Protein 2JYP (pdb70)

Radius of gyration: 8.89 Å; Cα contacts (8 Å, |Δi|>4): 34; chains: 1; bounding box: 17×18×21 Å

Structure (mmCIF, N/CA/C/O backbone):
data_2JYP
#
_entry.id   2JYP
#
loop_
_atom_site.group_PDB
_atom_site.id
_atom_site.type_symbol
_atom_site.label_atom_id
_atom_site.label_alt_id
_atom_site.label_comp_id
_atom_site.label_asym_id
_atom_site.label_entity_id
_atom_site.label_seq_id
_atom_site.pdbx_PDB_ins_code
_atom_site.Cartn_x
_atom_site.Cartn_y
_atom_site.Cartn_z
_atom_site.occupancy
_atom_site.B_iso_or_equiv
_atom_site.auth_seq_id
_atom_site.auth_comp_id
_atom_site.auth_asym_id
_atom_site.auth_atom_id
_atom_site.pdbx_PDB_model_num
ATOM 1 N N . THR A 1 1 ? 26.273 30.442 -14.983 1.00 0.00 1 THR A N 1
ATOM 2 C CA . THR A 1 1 ? 26.673 31.122 -16.251 1.00 0.00 1 THR A CA 1
ATOM 3 C C . THR A 1 1 ? 27.266 30.077 -17.162 1.00 0.00 1 THR A C 1
ATOM 4 O O . THR A 1 1 ? 28.394 30.177 -17.630 1.00 0.00 1 THR A O 1
ATOM 17 N N . ARG A 1 2 ? 26.441 29.104 -17.453 1.00 0.00 2 ARG A N 1
ATOM 18 C CA . ARG A 1 2 ? 26.803 28.018 -18.343 1.00 0.00 2 ARG A CA 1
ATOM 19 C C . ARG A 1 2 ? 25.515 27.326 -18.709 1.00 0.00 2 ARG A C 1
ATOM 20 O O . ARG A 1 2 ? 25.458 26.439 -19.565 1.00 0.00 2 ARG A O 1
ATOM 41 N N . HIS A 1 3 ? 24.485 27.775 -18.018 1.00 0.00 3 HIS A N 1
ATOM 42 C CA . HIS A 1 3 ? 23.143 27.272 -18.185 1.00 0.00 3 HIS A CA 1
ATOM 43 C C . HIS A 1 3 ? 22.297 28.279 -18.926 1.00 0.00 3 HIS A C 1
ATOM 44 O O . HIS A 1 3 ? 21.447 27.906 -19.731 1.00 0.00 3 HIS A O 1
ATOM 59 N N . SER A 1 4 ? 22.519 29.566 -18.647 1.00 0.00 4 SER A N 1
ATOM 60 C CA . SER A 1 4 ? 21.733 30.586 -19.309 1.00 0.00 4 SER A CA 1
ATOM 61 C C . SER A 1 4 ? 21.775 31.873 -18.612 1.00 0.00 4 SER A C 1
ATOM 62 O O . SER A 1 4 ? 20.870 32.665 -18.749 1.00 0.00 4 SER A O 1
ATOM 70 N N . PHE A 1 5 ? 22.821 32.111 -17.915 1.00 0.00 5 PHE A N 1
ATOM 71 C CA . PHE A 1 5 ? 22.958 33.368 -17.289 1.00 0.00 5 PHE A CA 1
ATOM 72 C C . PHE A 1 5 ? 24.217 33.928 -17.811 1.00 0.00 5 PHE A C 1
ATOM 73 O O . PHE A 1 5 ? 24.349 35.123 -18.032 1.00 0.00 5 PHE A O 1
ATOM 90 N N . ARG A 1 6 ? 25.061 33.018 -18.212 1.00 0.00 6 ARG A N 1
ATOM 91 C CA . ARG A 1 6 ? 26.220 33.418 -18.926 1.00 0.00 6 ARG A CA 1
ATOM 92 C C . ARG A 1 6 ? 25.760 34.096 -20.221 1.00 0.00 6 ARG A C 1
ATOM 93 O O . ARG A 1 6 ? 26.584 34.279 -21.098 1.00 0.00 6 ARG A O 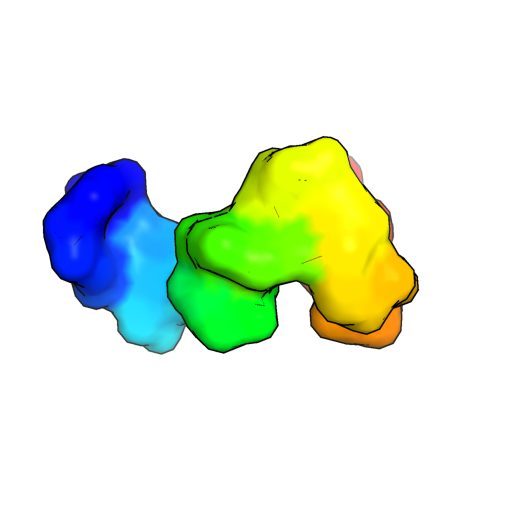1
ATOM 114 N N . ARG A 1 7 ? 24.424 34.405 -20.360 1.00 0.00 7 ARG A N 1
ATOM 115 C CA . ARG A 1 7 ? 23.882 35.048 -21.594 1.00 0.00 7 ARG A CA 1
ATOM 116 C C . ARG A 1 7 ? 22.840 36.134 -21.316 1.00 0.00 7 ARG A C 1
ATOM 117 O O . ARG A 1 7 ? 23.068 37.288 -21.659 1.00 0.00 7 ARG A O 1
ATOM 138 N N . PRO A 1 8 ? 21.689 35.815 -20.779 1.00 0.00 8 PRO A N 1
ATOM 139 C CA . PRO A 1 8 ? 20.637 36.829 -20.548 1.00 0.00 8 PRO A CA 1
ATOM 140 C C . PRO A 1 8 ? 21.290 38.171 -20.355 1.00 0.00 8 PRO A C 1
ATOM 141 O O . PRO A 1 8 ? 20.841 39.191 -20.879 1.00 0.00 8 PRO A O 1
ATOM 152 N N . PHE A 1 9 ? 22.418 38.132 -19.664 1.00 0.00 9 PHE A N 1
ATOM 153 C CA . PHE A 1 9 ? 23.208 39.337 -19.490 1.00 0.00 9 PHE A CA 1
ATOM 154 C C . PHE A 1 9 ? 24.307 39.333 -20.512 1.00 0.00 9 PHE A C 1
ATOM 155 O O . PHE A 1 9 ? 24.751 40.368 -21.006 1.00 0.00 9 PHE A O 1
ATOM 172 N N . HIS A 1 10 ? 24.804 38.134 -20.723 1.00 0.00 10 HIS A N 1
ATOM 173 C CA . HIS A 1 10 ? 25.931 37.906 -21.580 1.00 0.00 10 HIS A CA 1
ATOM 174 C C . HIS A 1 10 ? 25.615 37.815 -23.066 1.00 0.00 10 HIS A C 1
ATOM 175 O O . HIS A 1 10 ? 26.534 37.847 -23.882 1.00 0.00 10 HIS A O 1
ATOM 190 N N . GLU A 1 11 ? 24.354 37.645 -23.431 1.00 0.00 11 GLU A N 1
ATOM 191 C CA . GLU A 1 11 ? 24.034 37.491 -24.844 1.00 0.00 11 GLU A CA 1
ATOM 192 C C . GLU A 1 11 ? 25.114 36.652 -25.478 1.00 0.00 11 GLU A C 1
ATOM 193 O O . GLU A 1 11 ? 25.371 36.695 -26.683 1.00 0.00 11 GLU A O 1
ATOM 205 N N . CYS A 1 12 ? 25.711 35.873 -24.614 1.00 0.00 12 CYS A N 1
ATOM 206 C CA . CYS A 1 12 ? 26.753 34.960 -24.970 1.00 0.00 12 CYS A CA 1
ATOM 207 C C . CYS A 1 12 ? 26.115 33.646 -25.346 1.00 0.00 12 CYS A C 1
ATOM 208 O O . CYS A 1 12 ? 26.776 32.620 -25.393 1.00 0.00 12 CYS A O 1
ATOM 216 N N . ALA A 1 13 ? 24.820 33.668 -25.650 1.00 0.00 13 ALA A N 1
ATOM 217 C CA . ALA A 1 13 ? 24.196 32.422 -26.076 1.00 0.00 13 ALA A CA 1
ATOM 218 C C . ALA A 1 13 ? 23.986 32.441 -27.546 1.00 0.00 13 ALA A C 1
ATOM 219 O O . ALA A 1 13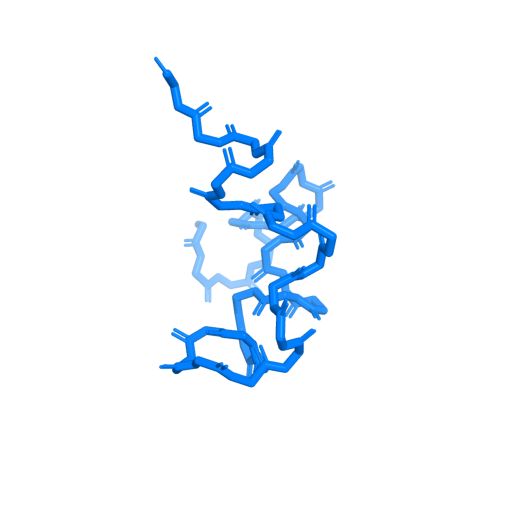 ? 24.702 31.759 -28.277 1.00 0.00 13 ALA A O 1
ATOM 226 N N . LEU A 1 14 ? 23.085 33.276 -28.018 1.00 0.00 14 LEU A N 1
ATOM 227 C CA . LEU A 1 14 ? 22.960 33.375 -29.425 1.00 0.00 14 LEU A CA 1
ATOM 228 C C . LEU A 1 14 ? 24.360 33.697 -29.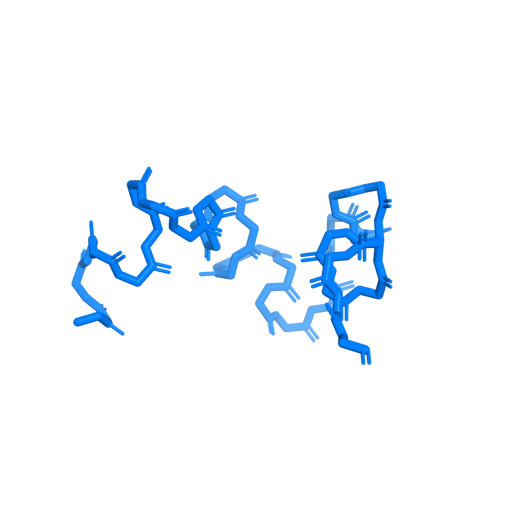917 1.00 0.00 14 LEU A C 1
ATOM 229 O O . LEU A 1 14 ? 24.600 33.809 -31.111 1.00 0.00 14 LEU A O 1
ATOM 245 N N . CYS A 1 15 ? 25.297 33.818 -28.947 1.00 0.00 15 CYS A N 1
ATOM 246 C CA . CYS A 1 15 ? 26.673 34.108 -29.260 1.00 0.00 15 CYS A CA 1
ATOM 247 C C . CYS A 1 15 ? 27.618 33.062 -28.674 1.00 0.00 15 CYS A C 1
ATOM 248 O O . CYS A 1 15 ? 28.280 32.360 -29.435 1.00 0.00 15 CYS A O 1
ATOM 256 N N . TYR A 1 16 ? 27.670 32.887 -27.348 1.00 0.00 16 TYR A N 1
ATOM 257 C CA . TYR A 1 16 ? 28.555 31.832 -26.844 1.00 0.00 16 TYR A CA 1
ATOM 258 C C . TYR A 1 16 ? 27.763 30.540 -26.842 1.00 0.00 16 TYR A C 1
ATOM 259 O O . TYR A 1 16 ? 27.186 30.118 -25.840 1.00 0.00 16 TYR A O 1
ATOM 277 N N . SER A 1 17 ? 27.754 29.947 -28.014 1.00 0.00 17 SER A N 1
ATOM 278 C CA . SER A 1 17 ? 27.061 28.706 -28.289 1.00 0.00 17 SER A CA 1
ATOM 279 C C . SER A 1 17 ? 27.083 28.485 -29.794 1.00 0.00 17 SER A C 1
ATOM 280 O O . SER A 1 17 ? 26.889 27.374 -30.281 1.00 0.00 17 SER A O 1
ATOM 288 N N . ILE A 1 18 ? 27.313 29.574 -30.525 1.00 0.00 18 ILE A N 1
ATOM 289 C CA . ILE A 1 18 ? 27.353 29.532 -31.954 1.00 0.00 18 ILE A CA 1
ATOM 290 C C . ILE A 1 18 ? 28.530 30.356 -32.433 1.00 0.00 18 ILE A C 1
ATOM 291 O O . ILE A 1 18 ? 29.085 30.118 -33.492 1.00 0.00 18 ILE A O 1
ATOM 307 N N . THR A 1 19 ? 28.974 31.227 -31.549 1.00 0.00 19 THR A N 1
ATOM 308 C CA . THR A 1 19 ? 30.199 31.999 -31.757 1.00 0.00 19 THR A CA 1
ATOM 309 C C . THR A 1 19 ? 31.151 31.353 -30.834 1.00 0.00 19 THR A C 1
ATOM 310 O O . THR A 1 19 ? 32.378 31.404 -30.957 1.00 0.00 19 THR A O 1
ATOM 321 N N . ASP A 1 20 ? 30.496 30.753 -29.882 1.00 0.00 20 ASP A N 1
ATOM 322 C CA . ASP A 1 20 ? 31.125 30.057 -28.843 1.00 0.00 20 ASP A CA 1
ATOM 323 C C . ASP A 1 20 ? 32.413 29.410 -29.354 1.00 0.00 20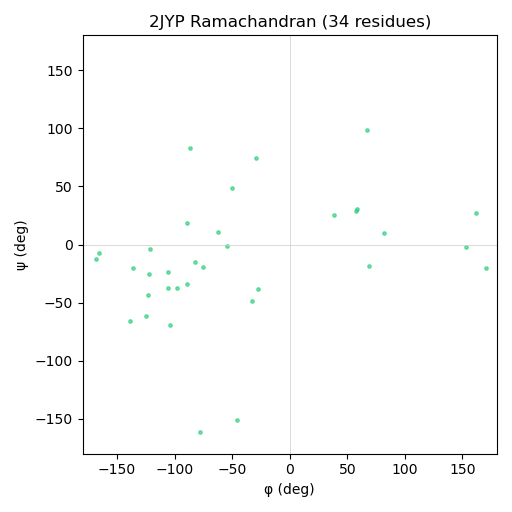 ASP A C 1
ATOM 324 O O . ASP A 1 20 ? 33.467 29.554 -28.736 1.00 0.00 20 ASP A O 1
ATOM 333 N N . PRO A 1 21 ? 32.355 28.719 -30.483 1.00 0.00 21 PRO A N 1
ATOM 334 C CA . PRO A 1 21 ? 33.534 28.075 -31.089 1.00 0.00 21 PRO A CA 1
ATOM 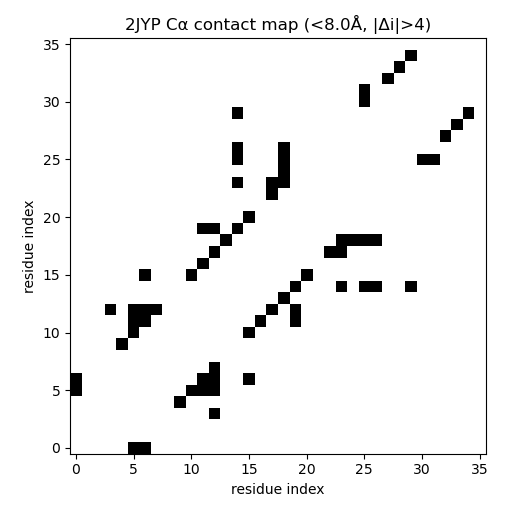335 C C . PRO A 1 21 ? 34.229 29.037 -32.039 1.00 0.00 21 PRO A C 1
ATOM 336 O O . PRO A 1 21 ? 35.453 29.017 -32.163 1.00 0.00 21 PRO A O 1
ATOM 347 N N . GLY A 1 22 ? 33.444 29.894 -32.704 1.00 0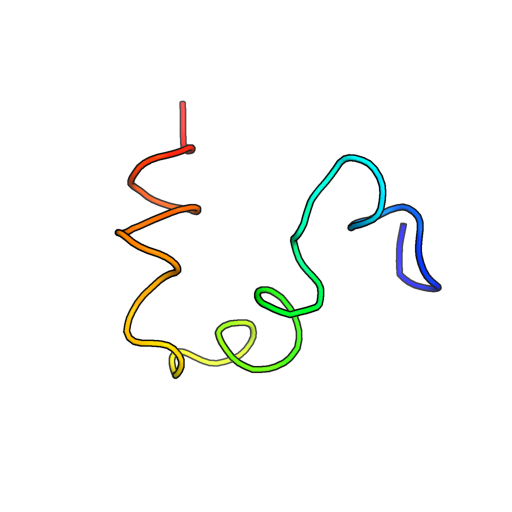.00 22 GLY A N 1
ATOM 348 C CA . GLY A 1 22 ? 34.071 30.879 -33.643 1.00 0.00 22 GLY A CA 1
ATOM 349 C C . GLY A 1 22 ? 33.126 31.301 -34.762 1.00 0.00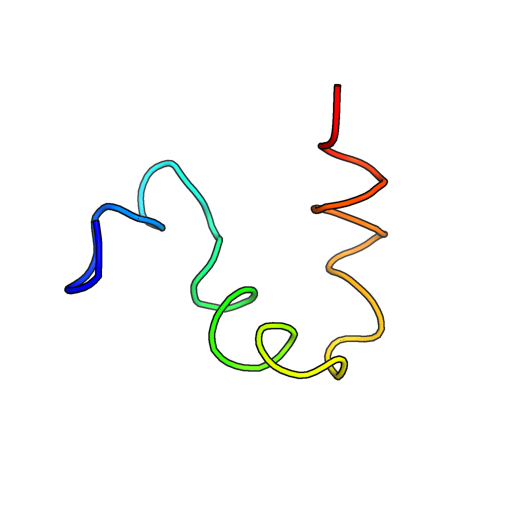 22 GLY A C 1
ATOM 350 O O . GLY A 1 22 ? 33.482 32.150 -35.582 1.00 0.00 22 GLY A O 1
ATOM 354 N N . GLU A 1 23 ? 31.920 30.740 -34.798 1.00 0.00 23 GLU A N 1
ATOM 355 C CA . GLU A 1 23 ? 30.972 31.130 -35.836 1.00 0.00 23 GLU A CA 1
ATOM 356 C C . GLU A 1 23 ? 30.342 32.460 -35.471 1.00 0.00 23 GLU A C 1
ATOM 357 O O . GLU A 1 23 ? 30.883 33.200 -34.652 1.00 0.00 23 GLU A O 1
ATOM 369 N N . ARG A 1 24 ? 29.206 32.781 -36.090 1.00 0.00 24 ARG A N 1
ATOM 370 C CA . ARG A 1 24 ? 28.556 34.049 -35.799 1.00 0.00 24 ARG A CA 1
ATOM 371 C C . ARG A 1 24 ? 29.393 35.185 -36.335 1.00 0.00 24 ARG A C 1
ATOM 372 O O . ARG A 1 24 ? 28.924 36.312 -36.484 1.00 0.00 24 ARG A O 1
ATOM 393 N N . GLN A 1 25 ? 30.650 34.880 -36.584 1.00 0.00 25 GLN A N 1
ATOM 394 C CA . GLN A 1 25 ? 31.579 35.888 -37.061 1.00 0.00 25 GLN A CA 1
ATOM 395 C C . GLN A 1 25 ? 31.602 37.002 -36.051 1.00 0.00 25 GLN A C 1
ATOM 396 O O . GLN A 1 25 ? 31.894 38.158 -36.354 1.00 0.00 25 GLN A O 1
ATOM 410 N N . ARG A 1 26 ? 31.332 36.589 -34.823 1.00 0.00 26 ARG A N 1
ATOM 411 C CA . ARG A 1 26 ? 31.345 37.465 -33.675 1.00 0.00 26 ARG A CA 1
ATOM 412 C C . ARG A 1 26 ? 30.243 38.511 -33.692 1.00 0.00 26 ARG A C 1
ATOM 413 O O . ARG A 1 26 ? 30.409 39.561 -34.298 1.00 0.00 26 ARG A O 1
ATOM 434 N N . CYS A 1 27 ? 29.147 38.232 -32.962 1.00 0.00 27 CYS A N 1
ATOM 435 C CA . CYS A 1 27 ? 28.038 39.186 -32.836 1.00 0.00 27 CYS A CA 1
ATOM 436 C C . CYS A 1 27 ? 28.568 40.605 -32.951 1.00 0.00 27 CYS A C 1
ATOM 437 O O . CYS A 1 27 ? 28.686 41.329 -31.964 1.00 0.00 27 CYS A O 1
ATOM 445 N N . ILE A 1 28 ? 28.910 40.989 -34.152 1.00 0.00 28 ILE A N 1
ATOM 446 C CA . ILE A 1 28 ? 29.453 42.311 -34.372 1.00 0.00 28 ILE A CA 1
ATOM 447 C C . ILE A 1 28 ? 30.722 42.465 -33.512 1.00 0.00 28 ILE A C 1
ATOM 448 O O . ILE A 1 28 ? 31.052 43.563 -33.080 1.00 0.00 28 ILE A O 1
ATOM 464 N N . ASP A 1 29 ? 31.424 41.313 -33.281 1.00 0.00 29 ASP A N 1
ATOM 465 C CA . ASP A 1 29 ? 32.672 41.265 -32.466 1.00 0.00 29 ASP A CA 1
ATOM 466 C C . ASP A 1 29 ? 32.350 41.210 -30.965 1.00 0.00 29 ASP A C 1
ATOM 467 O O . ASP A 1 29 ? 33.232 41.360 -30.144 1.00 0.00 29 ASP A O 1
ATOM 476 N N . MET A 1 30 ? 31.073 41.000 -30.626 1.00 0.00 30 MET A N 1
ATOM 477 C CA . MET A 1 30 ? 30.615 40.951 -29.220 1.00 0.00 30 MET A CA 1
ATOM 478 C C . MET A 1 30 ? 31.451 40.010 -28.312 1.00 0.00 30 MET A C 1
ATOM 479 O O . MET A 1 30 ? 30.902 39.212 -27.550 1.00 0.00 30 MET A O 1
ATOM 493 N N . TYR A 1 31 ? 32.784 40.154 -28.382 1.00 0.00 31 TYR A N 1
ATOM 494 C CA . TYR A 1 31 ? 33.744 39.390 -27.580 1.00 0.00 31 TYR A CA 1
ATOM 495 C C . TYR A 1 31 ? 35.039 40.109 -27.816 1.00 0.00 31 TYR A C 1
ATOM 496 O O . TYR A 1 31 ? 36.038 39.961 -27.115 1.00 0.00 31 TYR A O 1
ATOM 514 N N . CYS A 1 32 ? 34.915 40.947 -28.821 1.00 0.00 32 CYS A N 1
ATOM 515 C CA . CYS A 1 32 ? 35.930 41.841 -29.282 1.00 0.00 32 CYS A CA 1
ATOM 516 C C . CYS A 1 32 ? 35.300 43.229 -29.198 1.00 0.00 32 CYS A C 1
ATOM 517 O O . CYS A 1 32 ? 35.888 44.192 -28.707 1.00 0.00 32 CYS A O 1
ATOM 525 N N . SER A 1 33 ? 34.045 43.254 -29.654 1.00 0.00 33 SER A N 1
ATOM 526 C CA . SER A 1 33 ? 33.193 44.426 -29.629 1.00 0.00 33 SER A CA 1
ATOM 527 C C . SER A 1 33 ? 32.698 44.669 -28.209 1.00 0.00 33 SER A C 1
ATOM 528 O O . SER A 1 33 ? 32.245 45.761 -27.873 1.00 0.00 33 SER A O 1
ATOM 536 N N . TYR A 1 34 ? 32.775 43.632 -27.384 1.00 0.00 34 TYR A N 1
ATOM 537 C CA . TYR A 1 34 ? 32.314 43.745 -25.989 1.00 0.00 34 TYR A CA 1
ATOM 538 C C . TYR A 1 34 ? 33.451 43.420 -25.023 1.00 0.00 34 TYR A C 1
ATOM 539 O O . TYR A 1 34 ? 33.285 43.539 -23.810 1.00 0.00 34 TYR A O 1
ATOM 557 N N . THR A 1 35 ? 34.600 43.015 -25.574 1.00 0.00 35 THR A N 1
ATOM 558 C CA . THR A 1 35 ? 35.773 42.686 -24.759 1.00 0.00 35 THR A CA 1
ATOM 559 C C . THR A 1 35 ? 36.018 43.755 -23.687 1.00 0.00 35 THR A C 1
ATOM 560 O O . THR A 1 35 ? 35.093 44.413 -23.219 1.00 0.00 35 THR A O 1
ATOM 571 N N . ASN A 1 36 ? 37.279 43.920 -23.303 1.00 0.00 36 ASN A N 1
ATOM 572 C CA . ASN A 1 36 ? 37.633 44.906 -22.285 1.00 0.00 36 ASN A CA 1
ATOM 573 C C . ASN A 1 36 ? 38.760 45.808 -22.772 1.00 0.00 36 ASN A C 1
ATOM 574 O O . ASN A 1 36 ? 39.489 46.310 -21.932 1.00 0.00 36 ASN A O 1
#

Organism: Haliotis rufescens (NCBI:txi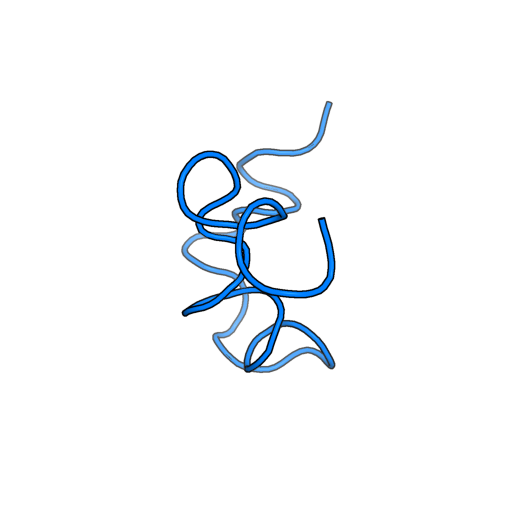d6454)

Secondary structure (DSSP, 8-state):
--SSSTTTTT--SSSTTTTTTT-TT-GGGTTTTS--

Nearest PDB structures (foldseek):
  2jyp-assembly1_A  TM=1.029E+00  e=4.432E-07  unclassified

Solvent-accessible surface area: 2769 Å² total; per-residue (Å²): 61,194,121,50,124,26,85,85,133,72,57,4,16,84,0,118,70,72,7,66,95,33,95,76,119,93,15,144,64,8,55,63,49,140,76,196

Sequence (36 aa):
TRHSFRRPFHECALCYSITDPGERQRCIDMYCSYTN

Foldseek 3Di:
DVPDPCDVVVVCPVPCVQCVVHPVVPVVVSCDVVPD

GO terms:
  GO:0031215 shell calcification (P, IDA)
  GO:0008270 zinc ion binding (F, EXP)
  GO:0051260 protein homooligomerization (P, EXP)
  GO:0046872 metal ion binding (F, EXP)
  GO:0005509 calcium ion binding (F, IDA)
  GO:0008270 zinc ion binding (F, IDA)
  GO:0032991 protein-containing complex (C, IDA)
  GO:0005515 protein binding (F, IPI)